Protein AF-A0A6V7IJX0-F1 (afdb_monomer_lite)

pLDDT: mean 91.83, std 6.11, range [56.75, 97.81]

InterPro domains:
  IPR001128 Cytochrome P450 [PF00067] (10-92)
  IPR036396 Cytochrome P450 superfamily [G3DSA:1.10.630.10] (1-92)
  IPR036396 Cytochrome P450 superfamily [SSF48264] (2-92)
  IPR050196 Cytochrome P450 Monooxygenases [PTHR24291] (2-92)

Foldseek 3Di:
DQVPDLQNPADPPVCVVVCVPQNCACNHPHDPRNVVRCVVCVVCVPPVNVVVLVVQLVVLVVVLVVVQVVVDDDDDDDVPVSVVVSVVSSVD

Secondary structure (DSSP, 8-state):
--TT-SS--PPPGGGGGGHHHHTTSTTT--HHHHHHHHHHHGGGGSHHHHHHHHHHHHHHHHHHHHHHHHT-SS----HHHHHHHHHHHHH-

Radius of gyration: 19.06 Å; chains: 1; bounding box: 40×28×47 Å

Structure (mmCIF, N/CA/C/O backbone):
data_AF-A0A6V7IJX0-F1
#
_entry.id   AF-A0A6V7IJX0-F1
#
loop_
_atom_site.group_PDB
_atom_site.id
_atom_site.type_symbol
_atom_site.label_atom_id
_atom_site.label_alt_id
_atom_site.label_comp_id
_atom_site.label_asym_id
_atom_site.label_entity_id
_atom_site.label_seq_id
_atom_site.pdbx_PDB_ins_code
_atom_site.Cartn_x
_atom_site.Cartn_y
_atom_site.Cartn_z
_atom_site.occupancy
_atom_site.B_iso_or_equiv
_atom_site.auth_seq_id
_atom_site.auth_comp_id
_atom_site.auth_asym_id
_atom_site.auth_atom_id
_atom_site.pdbx_PDB_model_num
ATOM 1 N N . ILE A 1 1 ? -24.992 -14.454 7.508 1.00 56.75 1 ILE A N 1
ATOM 2 C CA . ILE A 1 1 ? -23.780 -14.162 6.704 1.00 56.75 1 ILE A CA 1
ATOM 3 C C . ILE A 1 1 ? -22.700 -13.654 7.657 1.00 56.75 1 ILE A C 1
ATOM 5 O O . ILE A 1 1 ? -22.908 -12.619 8.276 1.00 56.75 1 ILE A O 1
ATOM 9 N N . ILE A 1 2 ? -21.618 -14.413 7.863 1.00 72.75 2 ILE A N 1
ATOM 10 C CA . ILE A 1 2 ? -20.564 -14.073 8.844 1.00 72.75 2 ILE A CA 1
ATOM 11 C C . ILE A 1 2 ? -19.495 -13.170 8.210 1.00 72.75 2 ILE A C 1
ATOM 13 O O . ILE A 1 2 ? -19.110 -12.173 8.807 1.00 72.75 2 ILE A O 1
ATOM 17 N N . LEU A 1 3 ? -19.092 -13.456 6.968 1.00 74.31 3 LEU A N 1
ATOM 18 C CA . LEU A 1 3 ? -17.991 -12.765 6.280 1.00 74.31 3 LEU A CA 1
ATOM 19 C C . LEU A 1 3 ? -18.260 -11.284 5.958 1.00 74.31 3 LEU A C 1
ATOM 21 O O . LEU A 1 3 ? -17.320 -10.508 5.841 1.00 74.31 3 LEU A O 1
ATOM 25 N N . SER A 1 4 ? -19.525 -10.872 5.845 1.00 77.19 4 SER A N 1
ATOM 26 C CA . SER A 1 4 ? -19.912 -9.466 5.639 1.00 77.19 4 SER A CA 1
ATOM 27 C C . SER A 1 4 ? -20.302 -8.743 6.936 1.00 77.19 4 SER A C 1
ATOM 29 O O . SER A 1 4 ? -20.726 -7.587 6.902 1.00 77.19 4 SER A O 1
ATOM 31 N N . SER A 1 5 ? -20.192 -9.410 8.090 1.00 81.75 5 SER A N 1
ATOM 32 C CA . SER A 1 5 ? -20.598 -8.843 9.374 1.00 81.75 5 SER A CA 1
ATOM 33 C C . SER A 1 5 ? -19.589 -7.816 9.875 1.00 81.75 5 SER A C 1
ATOM 35 O O . SER A 1 5 ? -18.413 -8.111 10.059 1.00 81.75 5 SER A O 1
ATOM 37 N N . GLN A 1 6 ? -20.075 -6.623 10.214 1.00 81.25 6 GLN A N 1
ATOM 38 C CA . GLN A 1 6 ? -19.280 -5.603 10.909 1.00 81.25 6 GLN A CA 1
ATOM 39 C C . GLN A 1 6 ? -19.217 -5.831 12.432 1.00 81.25 6 GLN A C 1
ATOM 41 O O . GLN A 1 6 ? -18.558 -5.077 13.147 1.00 81.25 6 GLN A O 1
ATOM 46 N N . LYS A 1 7 ? -19.913 -6.860 12.942 1.00 82.94 7 LYS A N 1
ATOM 47 C CA . LYS A 1 7 ? -19.931 -7.227 14.368 1.00 82.94 7 LYS A CA 1
ATOM 48 C C . LYS A 1 7 ? -18.901 -8.312 14.705 1.00 82.94 7 LYS A C 1
ATOM 50 O O . LYS A 1 7 ? -18.285 -8.244 15.762 1.00 82.94 7 LYS A O 1
ATOM 55 N N . HIS A 1 8 ? -18.676 -9.274 13.807 1.00 86.50 8 HIS A N 1
ATOM 56 C CA . HIS A 1 8 ? -17.741 -10.390 14.011 1.00 86.50 8 HIS A CA 1
ATOM 57 C C . HIS A 1 8 ? -16.460 -10.190 13.196 1.00 86.50 8 HIS A C 1
ATOM 59 O O . HIS A 1 8 ? -16.256 -10.824 12.167 1.00 86.50 8 HIS A O 1
ATOM 65 N N . ILE A 1 9 ? -15.610 -9.272 13.660 1.00 88.50 9 ILE A N 1
ATOM 66 C CA . ILE A 1 9 ? -14.381 -8.852 12.962 1.00 88.50 9 ILE A CA 1
ATOM 67 C C . ILE A 1 9 ? -13.093 -9.252 13.695 1.00 88.50 9 ILE A C 1
ATOM 69 O O . ILE A 1 9 ? -12.017 -8.750 13.365 1.00 88.50 9 ILE A O 1
ATOM 73 N N . SER A 1 10 ? -13.198 -10.111 14.712 1.00 87.75 10 SER A N 1
ATOM 74 C CA . SER A 1 10 ? -12.044 -10.633 15.443 1.00 87.75 10 SER A CA 1
ATOM 75 C C . SER A 1 10 ? -11.066 -11.300 14.482 1.00 87.75 10 SER A C 1
ATOM 77 O O . SER A 1 10 ? -11.448 -12.170 13.699 1.00 87.75 10 SER A O 1
ATOM 79 N N . LYS A 1 11 ? -9.811 -10.858 14.526 1.00 88.62 11 LYS A N 1
ATOM 80 C CA . LYS A 1 11 ? -8.732 -11.422 13.720 1.00 88.62 11 LYS A CA 1
ATOM 81 C C . LYS A 1 11 ? -8.196 -12.684 14.389 1.00 88.62 11 LYS A C 1
ATOM 83 O O . LYS A 1 11 ? -8.275 -12.806 15.606 1.00 88.62 11 LYS A O 1
ATOM 88 N N . GLY A 1 12 ? -7.677 -13.615 13.591 1.00 89.75 12 GLY A N 1
ATOM 89 C CA . GLY A 1 12 ? -7.006 -14.797 14.131 1.00 89.75 12 GLY A CA 1
ATOM 90 C C . GLY A 1 12 ? -5.715 -14.426 14.862 1.00 89.75 12 GLY A C 1
ATOM 91 O O . GLY A 1 12 ? -5.135 -13.373 14.592 1.00 89.75 12 GLY A O 1
ATOM 92 N N . GLU A 1 13 ? -5.236 -15.323 15.724 1.00 90.19 13 GLU A N 1
ATOM 93 C CA . GLU A 1 13 ? -4.047 -15.129 16.576 1.00 90.19 13 GLU A CA 1
ATOM 94 C C . GLU A 1 13 ? -2.787 -14.709 15.808 1.00 90.19 13 GLU A C 1
ATOM 96 O O . GLU A 1 13 ? -1.933 -14.003 16.336 1.00 90.19 13 GLU A O 1
ATOM 101 N N . ILE A 1 14 ? -2.687 -15.062 14.523 1.00 93.81 14 ILE A N 1
ATOM 102 C CA . ILE A 1 14 ? -1.567 -14.651 13.669 1.00 93.81 14 ILE A CA 1
ATOM 103 C C . ILE A 1 14 ? -1.424 -13.120 13.554 1.00 93.81 14 ILE A C 1
ATOM 105 O O . ILE A 1 14 ? -0.326 -12.612 13.343 1.00 93.81 14 ILE A O 1
ATOM 109 N N . TYR A 1 15 ? -2.504 -12.356 13.745 1.00 92.31 15 TYR A N 1
ATOM 110 C CA . TYR A 1 15 ? -2.453 -10.891 13.733 1.00 92.31 15 TYR A CA 1
ATOM 111 C C . TYR A 1 15 ? -1.778 -10.301 14.980 1.00 92.31 15 TYR A C 1
ATOM 113 O O . TYR A 1 15 ? -1.371 -9.138 14.944 1.00 92.31 15 TYR A O 1
ATOM 121 N N . SER A 1 16 ? -1.599 -11.081 16.050 1.00 91.56 16 SER A N 1
ATOM 122 C CA . SER A 1 16 ? -0.863 -10.658 17.246 1.00 91.56 16 SER A CA 1
ATOM 123 C C . SER A 1 16 ? 0.616 -10.403 16.936 1.00 91.56 16 SER A C 1
ATOM 125 O O . SER A 1 16 ? 1.206 -9.480 17.494 1.00 91.56 16 SER A O 1
ATOM 127 N N . PHE A 1 17 ? 1.195 -11.113 15.957 1.00 95.00 17 PHE A N 1
ATOM 128 C CA . PHE A 1 17 ? 2.559 -10.852 15.471 1.00 95.00 17 PHE A CA 1
ATOM 129 C C . PHE A 1 17 ? 2.715 -9.477 14.803 1.00 95.00 17 PHE A C 1
ATOM 131 O O . PHE A 1 17 ? 3.824 -8.962 14.713 1.00 95.00 17 PHE A O 1
ATOM 138 N N . LEU A 1 18 ? 1.615 -8.854 14.369 1.00 94.00 18 LEU A N 1
ATOM 139 C CA . LEU A 1 18 ? 1.618 -7.520 13.765 1.00 94.00 18 LEU A CA 1
ATOM 140 C C . LEU A 1 18 ? 1.506 -6.395 14.804 1.00 94.00 18 LEU A C 1
ATOM 142 O O . LEU A 1 18 ? 1.712 -5.232 14.459 1.00 94.00 18 LEU A O 1
ATOM 146 N N . HIS A 1 19 ? 1.180 -6.695 16.066 1.00 94.19 19 HIS A N 1
ATOM 147 C CA . HIS A 1 19 ? 1.010 -5.676 17.109 1.00 94.19 19 HIS A CA 1
ATOM 148 C C . HIS A 1 19 ? 2.271 -4.856 17.421 1.00 9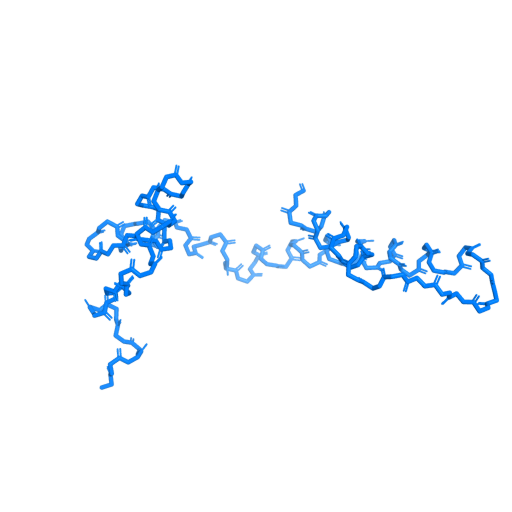4.19 19 HIS A C 1
ATOM 150 O O . HIS A 1 19 ? 2.115 -3.649 17.604 1.00 94.19 19 HIS A O 1
ATOM 156 N N . PRO A 1 20 ? 3.498 -5.412 17.444 1.00 95.62 20 PRO A N 1
ATOM 157 C CA . PRO A 1 20 ? 4.696 -4.606 17.679 1.00 95.62 20 PRO A CA 1
ATOM 158 C C . PRO A 1 20 ? 4.904 -3.493 16.641 1.00 95.62 20 PRO A C 1
ATOM 160 O O . PRO A 1 20 ? 5.454 -2.450 16.974 1.00 95.62 20 PRO A O 1
ATOM 163 N N . TRP A 1 21 ? 4.451 -3.695 15.398 1.00 91.50 21 TRP A N 1
ATOM 164 C CA . TRP A 1 21 ? 4.605 -2.720 14.310 1.00 91.50 21 TRP A CA 1
ATOM 165 C C . TRP A 1 21 ? 3.368 -1.842 14.121 1.00 91.50 21 TRP A C 1
ATOM 167 O O . TRP A 1 21 ? 3.464 -0.622 14.048 1.00 91.50 21 TRP A O 1
ATOM 177 N N . PHE A 1 22 ? 2.186 -2.455 14.051 1.00 91.31 22 PHE A N 1
ATOM 178 C CA . PHE A 1 22 ? 0.938 -1.774 13.694 1.00 91.31 22 PHE A CA 1
ATOM 179 C C . PHE A 1 22 ? 0.049 -1.453 14.902 1.00 91.31 22 PHE A C 1
ATOM 181 O O . PHE A 1 22 ? -1.025 -0.855 14.754 1.00 91.31 22 PHE A O 1
ATOM 188 N N . GLY A 1 23 ? 0.459 -1.870 16.103 1.00 93.50 23 GLY A N 1
ATOM 189 C CA . GLY A 1 23 ? -0.325 -1.743 17.324 1.00 93.50 23 GLY A CA 1
ATOM 190 C C . GLY A 1 23 ? -1.728 -2.319 17.156 1.00 93.50 23 GLY A C 1
ATOM 191 O O . GLY A 1 23 ? -1.949 -3.337 16.498 1.00 93.50 23 GLY A O 1
ATOM 192 N N . THR A 1 24 ? -2.703 -1.605 17.713 1.00 93.56 24 THR A N 1
ATOM 193 C CA . THR A 1 24 ? -4.142 -1.863 17.542 1.00 93.56 24 THR A CA 1
ATOM 194 C C . THR A 1 24 ? -4.769 -0.815 16.612 1.00 93.56 24 THR A C 1
ATOM 196 O O . THR A 1 24 ? -5.693 -0.084 16.987 1.00 93.56 24 THR A O 1
ATOM 199 N N . GLY A 1 25 ? -4.199 -0.696 15.406 1.00 91.69 25 GLY A N 1
ATOM 200 C CA . GLY A 1 25 ? -4.673 0.142 14.301 1.00 91.69 25 GLY A CA 1
ATOM 201 C C . GLY A 1 25 ? -5.877 -0.449 13.553 1.00 91.69 25 GLY A C 1
ATOM 202 O O . GLY A 1 25 ? -6.525 -1.379 14.028 1.00 91.69 25 GLY A O 1
ATOM 203 N N . LEU A 1 26 ? -6.211 0.086 12.371 1.00 93.19 26 LEU A N 1
ATOM 204 C CA . LEU A 1 26 ? -7.399 -0.348 11.612 1.00 93.19 26 LEU A CA 1
ATOM 205 C C . LEU A 1 26 ? -7.364 -1.845 11.245 1.00 93.19 26 LEU A C 1
ATOM 207 O O . LEU A 1 26 ? -8.404 -2.495 11.240 1.00 93.19 26 LEU A O 1
ATOM 211 N N . LEU A 1 27 ? -6.180 -2.388 10.956 1.00 92.31 27 LEU A N 1
ATOM 212 C CA . LEU A 1 27 ? -6.000 -3.785 10.550 1.00 92.31 27 LEU A CA 1
ATOM 213 C C . LEU A 1 27 ? -6.208 -4.780 11.704 1.00 92.31 27 LEU A C 1
ATOM 215 O O . LEU A 1 27 ? -6.733 -5.871 11.494 1.00 92.31 27 LEU A O 1
ATOM 219 N N . THR A 1 28 ? -5.776 -4.399 12.904 1.00 94.12 28 THR A N 1
ATOM 220 C CA . THR A 1 28 ? -5.591 -5.293 14.056 1.00 94.12 28 THR A CA 1
ATOM 221 C C . THR A 1 28 ? -6.587 -5.044 15.188 1.00 94.12 28 THR A C 1
ATOM 223 O O . THR A 1 28 ? -6.751 -5.895 16.056 1.00 94.12 28 THR A O 1
ATOM 226 N N . SER A 1 29 ? -7.261 -3.891 15.209 1.00 93.69 29 SER A N 1
ATOM 227 C CA . SER A 1 29 ? -8.303 -3.592 16.198 1.00 93.69 29 SER A CA 1
ATOM 228 C C . SER A 1 29 ? -9.637 -4.262 15.875 1.00 93.69 29 SER A C 1
ATOM 230 O O . SER A 1 29 ? -9.929 -4.618 14.734 1.00 93.69 29 SER A O 1
ATOM 232 N N . THR A 1 30 ? -10.476 -4.391 16.902 1.00 93.12 30 THR A N 1
ATOM 233 C CA . THR A 1 30 ? -11.825 -4.962 16.827 1.00 93.12 30 THR A CA 1
ATOM 234 C C . THR A 1 30 ? -12.827 -4.065 17.565 1.00 93.12 30 THR A C 1
ATOM 236 O O . THR A 1 30 ? -12.458 -3.040 18.154 1.00 93.12 30 THR A O 1
ATOM 239 N N . GLY A 1 31 ? -14.114 -4.423 17.510 1.00 92.06 31 GLY A N 1
ATOM 240 C CA . GLY A 1 31 ? -15.181 -3.757 18.261 1.00 92.06 31 GLY A CA 1
ATOM 241 C C . GLY A 1 31 ? -15.268 -2.248 18.009 1.00 92.06 31 GLY A C 1
ATOM 242 O O . GLY A 1 31 ? -15.040 -1.769 16.896 1.00 92.06 31 GLY A O 1
ATOM 243 N N . GLN A 1 32 ? -15.575 -1.487 19.063 1.00 93.75 32 GLN A N 1
ATOM 244 C CA . GLN A 1 32 ? -15.778 -0.037 18.982 1.00 93.75 32 GLN A CA 1
ATOM 245 C C . GLN A 1 32 ? -14.544 0.709 18.454 1.00 93.75 32 GLN A C 1
ATOM 247 O O . GLN A 1 32 ? -14.670 1.667 17.691 1.00 93.75 32 GLN A O 1
ATOM 252 N N . LYS A 1 33 ? -13.337 0.257 18.820 1.00 94.06 33 LYS A N 1
ATOM 253 C CA . LYS A 1 33 ? -12.084 0.889 18.389 1.00 94.06 33 LYS A CA 1
ATOM 254 C C . LYS A 1 33 ? -11.918 0.824 16.873 1.00 94.06 33 LYS A C 1
ATOM 256 O O . LYS A 1 33 ? -11.570 1.832 16.253 1.00 94.06 33 LYS A O 1
ATOM 261 N N . TRP A 1 34 ? -12.201 -0.338 16.286 1.00 94.94 34 TRP A N 1
ATOM 262 C CA . TRP A 1 34 ? -12.199 -0.509 14.837 1.00 94.94 34 TRP A CA 1
ATOM 263 C C . TRP A 1 34 ? -13.276 0.349 14.173 1.00 94.94 34 TRP A C 1
ATOM 265 O O . TRP A 1 34 ? -12.978 1.058 13.215 1.00 94.94 34 TRP A O 1
ATOM 275 N N . GLN A 1 35 ? -14.500 0.346 14.713 1.00 93.69 35 GLN A N 1
ATOM 276 C CA . GLN A 1 35 ? -15.626 1.095 14.143 1.00 93.69 35 GLN A CA 1
ATOM 277 C C . GLN A 1 35 ? -15.338 2.597 14.073 1.00 93.69 35 GLN A C 1
ATOM 279 O O . GLN A 1 35 ? -15.496 3.202 13.013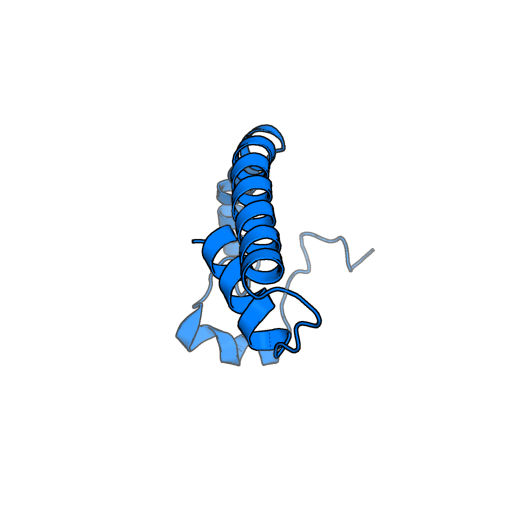 1.00 93.69 35 GLN A O 1
ATOM 284 N N . THR A 1 36 ? -14.846 3.193 15.163 1.00 95.12 36 THR A N 1
ATOM 285 C CA . THR A 1 36 ? -14.490 4.618 15.198 1.00 95.12 36 THR A CA 1
ATOM 286 C C . THR A 1 36 ? -13.406 4.948 14.169 1.00 95.12 36 THR A C 1
ATOM 288 O O . THR A 1 36 ? -13.550 5.899 13.405 1.00 95.12 36 THR A O 1
ATOM 291 N N . ARG A 1 37 ? -12.344 4.136 14.079 1.00 94.88 37 ARG A N 1
ATOM 292 C CA . ARG A 1 37 ? -11.250 4.357 13.116 1.00 94.88 37 ARG A CA 1
ATOM 293 C C . ARG A 1 37 ? -11.704 4.175 11.671 1.00 94.88 37 ARG A C 1
ATOM 295 O O . ARG A 1 37 ? -11.356 4.986 10.818 1.00 94.88 37 ARG A O 1
ATOM 302 N N . ARG A 1 38 ? -12.511 3.147 11.393 1.00 94.19 38 ARG A N 1
ATOM 303 C CA . ARG A 1 38 ? -13.077 2.902 10.062 1.00 94.19 38 ARG A CA 1
ATOM 304 C C . ARG A 1 38 ? -13.977 4.060 9.641 1.00 94.19 38 ARG A C 1
ATOM 306 O O . ARG A 1 38 ? -13.868 4.502 8.502 1.00 94.19 38 ARG A O 1
ATOM 313 N N . LYS A 1 39 ? -14.801 4.588 10.553 1.00 95.19 39 LYS A N 1
ATOM 314 C CA . LYS A 1 39 ? -15.661 5.753 10.297 1.00 95.19 39 LYS A CA 1
ATOM 315 C C . LYS A 1 39 ? -14.850 6.993 9.915 1.00 95.19 39 LYS A C 1
ATOM 317 O O . LYS A 1 39 ? -15.233 7.683 8.982 1.00 95.19 39 LYS A O 1
ATOM 322 N N . ILE A 1 40 ? -13.731 7.242 10.597 1.00 95.50 40 ILE A N 1
ATOM 323 C CA . ILE A 1 40 ? -12.853 8.389 10.313 1.00 95.50 40 ILE A CA 1
ATOM 324 C C . ILE A 1 40 ? -12.114 8.222 8.976 1.00 95.50 40 ILE A C 1
ATOM 326 O O . ILE A 1 40 ? -11.972 9.191 8.242 1.00 95.50 40 ILE A O 1
ATOM 330 N N . LEU A 1 41 ? -11.656 7.009 8.645 1.00 94.88 41 LEU A N 1
ATOM 331 C CA . LEU A 1 41 ? -10.816 6.765 7.463 1.00 94.88 41 LEU A CA 1
ATOM 332 C C . LEU A 1 41 ? -11.597 6.546 6.163 1.00 94.88 41 LEU A C 1
ATOM 334 O O . LEU A 1 41 ? -11.085 6.853 5.095 1.00 94.88 41 LEU A O 1
ATOM 338 N N . THR A 1 42 ? -12.818 6.010 6.221 1.00 94.44 42 THR A N 1
ATOM 339 C CA . THR A 1 42 ? -13.595 5.675 5.008 1.00 94.44 42 THR A CA 1
ATOM 340 C C . THR A 1 42 ? -13.789 6.860 4.043 1.00 94.44 42 THR A C 1
ATOM 342 O O . THR A 1 42 ? -13.657 6.635 2.841 1.00 94.44 42 THR A O 1
ATOM 345 N N . PRO A 1 43 ? -14.028 8.109 4.499 1.00 94.69 43 PRO A N 1
ATOM 346 C CA . PRO A 1 43 ? -14.148 9.263 3.603 1.00 94.69 43 PRO A CA 1
ATOM 347 C C . PRO A 1 43 ? -12.908 9.534 2.740 1.00 94.69 43 PRO A C 1
ATOM 349 O O . PRO A 1 43 ? -13.058 9.999 1.614 1.00 94.69 43 PRO A O 1
ATOM 352 N N . ALA A 1 44 ? -11.703 9.190 3.213 1.00 92.88 44 ALA A N 1
ATOM 353 C CA . ALA A 1 44 ? -10.463 9.356 2.446 1.00 92.88 44 ALA A CA 1
ATOM 354 C C . ALA A 1 44 ? -10.362 8.403 1.237 1.00 92.88 44 ALA A C 1
ATOM 356 O O . ALA A 1 44 ? -9.511 8.581 0.377 1.00 92.88 44 ALA A O 1
ATOM 357 N N . PHE A 1 45 ? -11.245 7.405 1.154 1.00 92.38 45 PHE A N 1
ATOM 358 C CA . PHE A 1 45 ? -11.352 6.477 0.026 1.00 92.38 45 PHE A CA 1
ATOM 359 C C . PHE A 1 45 ? -12.668 6.665 -0.742 1.00 92.38 45 PHE A C 1
ATOM 361 O O . PHE A 1 45 ? -13.138 5.754 -1.422 1.00 92.38 45 PHE A O 1
ATOM 368 N N . HIS A 1 46 ? -13.300 7.835 -0.611 1.00 93.69 46 HIS A N 1
ATOM 369 C CA . HIS A 1 46 ? -14.452 8.200 -1.426 1.00 93.69 46 HIS A CA 1
ATOM 370 C C . HIS A 1 46 ? -14.018 8.487 -2.872 1.00 93.69 46 HIS A C 1
ATOM 372 O O . HIS A 1 46 ? -12.921 8.988 -3.103 1.00 93.69 46 HIS A O 1
ATOM 378 N N . PHE A 1 47 ? -14.889 8.228 -3.854 1.00 93.31 47 PHE A N 1
ATOM 379 C CA . PHE A 1 47 ? -14.555 8.316 -5.284 1.00 93.31 47 PHE A CA 1
ATOM 380 C C . PHE A 1 47 ? -13.944 9.650 -5.728 1.00 93.31 47 PHE A C 1
ATOM 382 O O . PHE A 1 47 ? -13.107 9.658 -6.624 1.00 93.31 47 PHE A O 1
ATOM 389 N N . ASN A 1 48 ? -14.334 10.762 -5.103 1.00 93.19 48 ASN A N 1
ATOM 390 C CA . ASN A 1 48 ? -13.754 12.073 -5.406 1.00 93.19 48 ASN A CA 1
ATOM 391 C C . ASN A 1 48 ? -12.258 12.122 -5.060 1.00 93.19 48 ASN A C 1
ATOM 393 O O . ASN A 1 48 ? -11.472 12.551 -5.891 1.00 93.19 48 ASN A O 1
ATOM 397 N N . VAL A 1 49 ? -11.870 11.591 -3.895 1.00 92.50 49 VAL A N 1
ATOM 398 C CA . VAL A 1 49 ? -10.461 11.499 -3.476 1.00 92.50 49 VAL A CA 1
ATOM 399 C C . VAL A 1 49 ? -9.710 10.481 -4.337 1.00 92.50 49 VAL A C 1
ATOM 401 O O . VAL A 1 49 ? -8.599 10.730 -4.785 1.00 92.50 49 VAL A O 1
ATOM 404 N N . LEU A 1 50 ? -10.338 9.340 -4.645 1.00 92.81 50 LEU A N 1
ATOM 405 C CA . LEU A 1 50 ? -9.722 8.328 -5.512 1.00 92.81 50 LEU A CA 1
ATOM 406 C C . LEU A 1 50 ? -9.436 8.853 -6.926 1.00 92.81 50 LEU A C 1
ATOM 408 O O . LEU A 1 50 ? -8.488 8.400 -7.559 1.00 92.81 50 LEU A O 1
ATOM 412 N N . ARG A 1 51 ? -10.242 9.797 -7.427 1.00 93.00 51 ARG A N 1
ATOM 413 C CA . ARG A 1 51 ? -10.002 10.434 -8.726 1.00 93.00 51 ARG A CA 1
ATOM 414 C C . ARG A 1 51 ? -8.720 11.263 -8.718 1.00 93.00 51 ARG A C 1
ATOM 416 O O . ARG A 1 51 ? -7.994 11.215 -9.700 1.00 93.00 51 ARG A O 1
ATOM 423 N N . GLU A 1 52 ? -8.426 11.950 -7.620 1.00 90.56 52 GLU A N 1
ATOM 424 C CA . GLU A 1 52 ? -7.168 12.688 -7.451 1.00 90.56 52 GLU A CA 1
ATOM 425 C C . GLU A 1 52 ? -5.970 11.722 -7.438 1.00 90.56 52 GLU A C 1
ATOM 427 O O . GLU A 1 52 ? -4.959 11.969 -8.089 1.00 90.56 52 GLU A O 1
ATOM 432 N N . PHE A 1 53 ? -6.100 10.553 -6.798 1.00 92.81 53 PHE A N 1
ATOM 433 C CA . PHE A 1 53 ? -5.054 9.522 -6.848 1.00 92.81 53 PHE A CA 1
ATOM 434 C C . PHE A 1 53 ? -4.872 8.902 -8.237 1.00 92.81 53 PHE A C 1
ATOM 436 O O . PHE A 1 53 ? -3.758 8.518 -8.584 1.00 92.81 53 PHE A O 1
ATOM 443 N N . ALA A 1 54 ? -5.922 8.833 -9.058 1.00 93.75 54 ALA A N 1
ATOM 444 C CA . ALA A 1 54 ? -5.811 8.304 -10.417 1.00 93.75 54 ALA A CA 1
ATOM 445 C C . ALA A 1 54 ? -4.828 9.114 -11.281 1.00 93.75 54 ALA A C 1
ATOM 447 O O . ALA A 1 54 ? -4.153 8.537 -12.131 1.00 93.75 54 ALA A O 1
ATOM 448 N N . GLU A 1 55 ? -4.696 10.421 -11.036 1.00 93.38 55 GLU A N 1
ATOM 449 C CA . GLU A 1 55 ? -3.704 11.259 -11.718 1.00 93.38 55 GLU A CA 1
ATOM 450 C C . GLU A 1 55 ? -2.272 10.865 -11.335 1.00 93.38 55 GLU A C 1
ATOM 452 O O . GLU A 1 55 ? -1.409 10.762 -12.204 1.00 93.38 55 GLU A O 1
ATOM 457 N N . ILE A 1 56 ? -2.026 10.570 -10.054 1.00 94.62 56 ILE A N 1
ATOM 458 C CA . ILE A 1 56 ? -0.729 10.069 -9.571 1.00 94.62 56 ILE A CA 1
ATOM 459 C C . ILE A 1 56 ? -0.425 8.705 -10.203 1.00 94.62 56 ILE A C 1
ATOM 461 O O . ILE A 1 56 ? 0.697 8.453 -10.640 1.00 94.62 56 ILE A O 1
ATOM 465 N N . PHE A 1 57 ? -1.437 7.840 -10.305 1.00 95.69 57 PHE A N 1
ATOM 466 C CA . PHE A 1 57 ? -1.287 6.498 -10.869 1.00 95.69 57 PHE A CA 1
ATOM 467 C C . PHE A 1 57 ? -0.931 6.566 -12.359 1.00 95.69 57 PHE A C 1
ATOM 469 O O . PHE A 1 57 ? -0.064 5.823 -12.815 1.00 95.69 57 PHE A O 1
ATOM 476 N N . ASP A 1 58 ? -1.561 7.477 -13.111 1.00 96.75 58 ASP A N 1
ATOM 477 C CA . ASP A 1 58 ? -1.227 7.724 -14.518 1.00 96.75 58 ASP A CA 1
ATOM 478 C C . ASP A 1 58 ? 0.200 8.269 -14.666 1.00 96.75 58 ASP A C 1
ATOM 480 O O . ASP A 1 58 ? 0.958 7.796 -15.511 1.00 96.75 58 ASP A O 1
ATOM 484 N N . GLN A 1 59 ? 0.606 9.214 -13.813 1.00 96.50 59 GLN A N 1
ATOM 485 C CA . GLN A 1 59 ? 1.955 9.785 -13.844 1.00 96.50 59 GLN A CA 1
ATOM 486 C C . GLN A 1 59 ? 3.042 8.738 -13.569 1.00 96.50 59 GLN A C 1
ATOM 488 O O . GLN A 1 59 ? 3.992 8.624 -14.347 1.00 96.50 59 GLN A O 1
ATOM 493 N N . GLU A 1 60 ? 2.911 7.948 -12.500 1.00 97.31 60 GLU A N 1
ATOM 494 C CA . GLU A 1 60 ? 3.872 6.881 -12.195 1.00 97.31 60 GLU A CA 1
ATOM 495 C C . GLU A 1 60 ? 3.818 5.749 -13.227 1.00 97.31 60 GLU A C 1
ATOM 497 O O . GLU A 1 60 ? 4.860 5.202 -13.590 1.00 97.31 60 GLU A O 1
ATOM 502 N N . GLY A 1 61 ? 2.636 5.449 -13.775 1.00 97.19 61 GLY A N 1
ATOM 503 C CA . GLY A 1 61 ? 2.470 4.507 -14.881 1.00 97.19 61 GLY A CA 1
ATOM 504 C C . GLY A 1 61 ? 3.221 4.941 -16.141 1.00 97.19 61 GLY A C 1
ATOM 505 O O . GLY A 1 61 ? 3.934 4.136 -16.740 1.00 97.19 61 GLY A O 1
ATOM 506 N N . ARG A 1 62 ? 3.145 6.226 -16.511 1.00 97.81 62 ARG A N 1
ATOM 507 C CA . ARG A 1 62 ? 3.933 6.789 -17.621 1.00 97.81 62 ARG A CA 1
ATOM 508 C C . ARG A 1 62 ? 5.426 6.711 -17.344 1.00 97.81 62 ARG A C 1
ATOM 510 O O . ARG A 1 62 ? 6.151 6.197 -18.182 1.00 97.81 62 ARG A O 1
ATOM 517 N N . ARG A 1 63 ? 5.880 7.093 -16.144 1.00 96.88 63 ARG A N 1
ATOM 518 C CA . ARG A 1 63 ? 7.299 6.969 -15.748 1.00 96.88 63 ARG A CA 1
ATOM 519 C C . ARG A 1 63 ? 7.800 5.527 -15.801 1.00 96.88 63 ARG A C 1
ATOM 521 O O . ARG A 1 63 ? 8.967 5.291 -16.112 1.00 96.88 63 ARG A O 1
ATOM 528 N N . MET A 1 64 ? 6.943 4.564 -15.470 1.00 95.94 64 MET A N 1
ATOM 529 C CA . MET A 1 64 ? 7.250 3.141 -15.583 1.00 95.94 64 MET A CA 1
ATOM 530 C C . MET A 1 64 ? 7.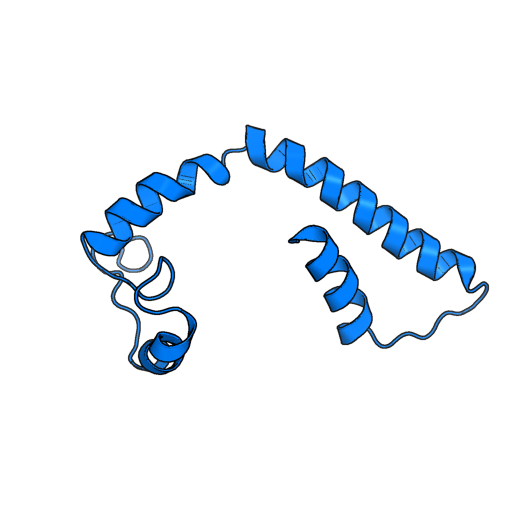446 2.734 -17.048 1.00 95.94 64 MET A C 1
ATOM 532 O O . MET A 1 64 ? 8.419 2.051 -17.362 1.00 95.94 64 MET A O 1
ATOM 536 N N . VAL A 1 65 ? 6.559 3.178 -17.942 1.00 94.88 65 VAL A N 1
ATOM 537 C CA . VAL A 1 65 ? 6.645 2.922 -19.389 1.00 94.88 65 VAL A CA 1
ATOM 538 C C . VAL A 1 65 ? 7.859 3.616 -20.011 1.00 94.88 65 VAL A C 1
ATOM 540 O O . VAL A 1 65 ? 8.616 2.974 -20.737 1.00 94.88 65 VAL A O 1
ATOM 543 N N . ASP A 1 66 ? 8.094 4.885 -19.688 1.00 95.19 66 ASP A N 1
ATOM 544 C CA . ASP A 1 66 ? 9.217 5.671 -20.204 1.00 95.19 66 ASP A CA 1
ATOM 545 C C . ASP A 1 66 ? 10.556 5.035 -19.815 1.00 95.19 66 ASP A C 1
ATOM 547 O O . ASP A 1 66 ? 11.412 4.837 -20.673 1.00 95.19 66 ASP A O 1
ATOM 551 N N . HIS A 1 67 ? 10.701 4.581 -18.565 1.00 93.75 67 HIS A N 1
ATOM 552 C CA . HIS A 1 67 ? 11.900 3.869 -18.113 1.00 93.75 67 HIS A CA 1
ATOM 553 C C . HIS A 1 67 ? 12.176 2.586 -18.911 1.00 93.75 67 HIS A C 1
ATOM 555 O O . HIS A 1 67 ? 13.332 2.215 -19.122 1.00 93.75 67 HIS A O 1
ATOM 561 N N . LEU A 1 68 ? 11.129 1.866 -19.323 1.00 93.81 68 LEU A N 1
ATOM 562 C CA . LEU A 1 68 ? 11.284 0.677 -20.160 1.00 93.81 68 LEU A CA 1
ATOM 563 C C . LEU A 1 68 ? 11.661 1.066 -21.594 1.00 93.81 68 LEU A C 1
ATOM 565 O O . LEU A 1 68 ? 12.542 0.441 -22.176 1.00 93.81 68 LEU A O 1
ATOM 569 N N . ASN A 1 69 ? 11.058 2.124 -22.137 1.00 92.19 69 ASN A N 1
ATOM 570 C CA . ASN A 1 69 ? 11.337 2.599 -23.492 1.00 92.19 69 ASN A CA 1
ATOM 571 C C . ASN A 1 69 ? 12.751 3.188 -23.643 1.00 92.19 69 ASN A C 1
ATOM 573 O O . ASN A 1 69 ? 13.394 2.966 -24.668 1.00 92.19 69 ASN A O 1
ATOM 577 N N . GLU A 1 70 ? 13.261 3.892 -22.628 1.00 91.19 70 GLU A N 1
ATOM 578 C CA . GLU A 1 70 ? 14.598 4.510 -22.625 1.00 91.19 70 GLU A CA 1
ATOM 579 C C . GLU A 1 70 ? 15.735 3.500 -22.800 1.00 91.19 70 GLU A C 1
ATOM 581 O O . GLU A 1 70 ? 16.785 3.837 -23.347 1.00 91.19 70 GLU A O 1
ATOM 586 N N . LYS A 1 71 ? 15.545 2.255 -22.351 1.00 84.38 71 LYS A N 1
ATOM 587 C CA . LYS A 1 71 ? 16.588 1.227 -22.435 1.00 84.38 71 LYS A CA 1
ATOM 588 C C . LYS A 1 71 ? 16.855 0.759 -23.866 1.00 84.38 71 LYS A C 1
ATOM 590 O O . LYS A 1 71 ? 17.972 0.324 -24.132 1.00 84.38 71 LYS A O 1
ATOM 595 N N . GLY A 1 72 ? 15.879 0.908 -24.768 1.00 80.94 72 GLY A N 1
ATOM 596 C CA . GLY A 1 72 ? 15.972 0.527 -26.177 1.00 80.94 72 GLY A CA 1
ATOM 597 C C . GLY A 1 72 ? 16.089 -0.988 -26.406 1.00 80.94 72 GLY A C 1
ATOM 598 O O . GLY A 1 72 ? 16.807 -1.696 -25.709 1.00 80.94 72 GLY A O 1
ATOM 599 N N . GLY A 1 73 ? 15.401 -1.502 -27.428 1.00 84.56 73 GLY A N 1
ATOM 600 C CA . GLY A 1 73 ? 15.454 -2.929 -27.767 1.00 84.56 73 GLY A CA 1
ATOM 601 C C . GLY A 1 73 ? 14.781 -3.831 -26.726 1.00 84.56 73 GLY A C 1
ATOM 602 O O . GLY A 1 73 ? 13.803 -3.445 -26.089 1.00 84.56 73 GLY A O 1
ATOM 603 N N . GLU A 1 74 ? 15.267 -5.065 -26.595 1.00 88.12 74 GLU A N 1
ATOM 604 C CA . GLU A 1 74 ? 14.736 -6.030 -25.630 1.00 88.12 74 GLU A CA 1
ATOM 605 C C . GLU A 1 74 ? 15.188 -5.680 -24.204 1.00 88.12 74 GLU A C 1
ATOM 607 O O . GLU A 1 74 ? 16.381 -5.575 -23.917 1.00 88.12 74 GLU A O 1
ATOM 612 N N . VAL A 1 75 ? 14.223 -5.519 -23.296 1.00 88.31 75 VAL A N 1
ATOM 613 C CA . VAL A 1 75 ? 14.471 -5.145 -21.901 1.00 88.31 75 VAL A CA 1
ATOM 614 C C . VAL A 1 75 ? 14.181 -6.324 -20.986 1.00 88.31 75 VAL A C 1
ATOM 616 O O . VAL A 1 75 ? 13.037 -6.751 -20.848 1.00 88.31 75 VAL A O 1
ATOM 619 N N . VAL A 1 76 ? 15.214 -6.796 -20.290 1.00 91.12 76 VAL A N 1
ATOM 620 C CA . VAL A 1 76 ? 15.085 -7.781 -19.211 1.00 91.12 76 VAL A CA 1
ATOM 621 C C . VAL A 1 76 ? 15.237 -7.062 -17.874 1.00 91.12 76 VAL A C 1
ATOM 623 O O . VAL A 1 76 ? 16.275 -6.461 -17.589 1.00 91.12 76 VAL A O 1
ATOM 626 N N . VAL A 1 77 ? 14.191 -7.104 -17.049 1.00 90.81 77 VAL A N 1
ATOM 627 C CA . VAL A 1 77 ? 14.187 -6.552 -15.687 1.00 90.81 77 VAL A CA 1
ATOM 628 C C . VAL A 1 77 ? 13.636 -7.572 -14.702 1.00 90.81 77 VAL A C 1
ATOM 630 O O . VAL A 1 77 ? 12.745 -8.351 -15.036 1.00 90.81 77 VAL A O 1
ATOM 633 N N . ASP A 1 78 ? 14.141 -7.537 -13.470 1.00 94.69 78 ASP A N 1
ATOM 634 C CA . ASP A 1 78 ? 13.498 -8.234 -12.361 1.00 94.69 78 ASP A CA 1
ATOM 635 C C . ASP A 1 78 ? 12.193 -7.507 -12.001 1.00 94.69 78 ASP A C 1
ATOM 637 O O . ASP A 1 78 ? 12.193 -6.338 -11.601 1.00 94.69 78 ASP A O 1
ATOM 641 N N . LEU A 1 79 ? 11.072 -8.204 -12.186 1.00 94.31 79 LEU A N 1
ATOM 642 C CA . LEU A 1 79 ? 9.735 -7.632 -12.083 1.00 94.31 79 LEU A CA 1
ATOM 643 C C . LEU A 1 79 ? 9.408 -7.182 -10.657 1.00 94.31 79 LEU A C 1
ATOM 645 O O . LEU A 1 79 ? 8.769 -6.147 -10.478 1.00 94.31 79 LEU A O 1
ATOM 649 N N . LEU A 1 80 ? 9.839 -7.938 -9.643 1.00 96.62 80 LEU A N 1
ATOM 650 C CA . LEU A 1 80 ? 9.473 -7.660 -8.256 1.00 96.62 80 LEU A CA 1
ATOM 651 C C . LEU A 1 80 ? 10.015 -6.304 -7.766 1.00 96.62 80 LEU A C 1
ATOM 653 O O . LEU A 1 80 ? 9.199 -5.472 -7.358 1.00 96.62 80 LEU A O 1
ATOM 657 N N . PRO A 1 81 ? 11.330 -6.015 -7.817 1.00 96.44 81 PRO A N 1
ATOM 658 C CA . PRO A 1 81 ? 11.851 -4.711 -7.420 1.00 96.44 81 PRO A CA 1
ATOM 659 C C . PRO A 1 81 ? 11.370 -3.595 -8.352 1.00 96.44 81 PRO A C 1
ATOM 661 O O . PRO A 1 81 ? 11.132 -2.480 -7.886 1.00 96.44 81 PRO A O 1
ATOM 664 N N . PHE A 1 82 ? 11.173 -3.888 -9.641 1.00 95.81 82 PHE A N 1
ATOM 665 C CA . PHE A 1 82 ? 10.671 -2.915 -10.605 1.00 95.81 82 PHE A CA 1
ATOM 666 C C . PHE A 1 82 ? 9.260 -2.437 -10.239 1.00 95.81 82 PHE A C 1
ATOM 668 O O . PHE A 1 82 ? 9.061 -1.253 -9.977 1.00 95.81 82 PHE A O 1
ATOM 675 N N . VAL A 1 83 ? 8.295 -3.350 -10.125 1.00 95.69 83 VAL A N 1
ATOM 676 C CA . VAL A 1 83 ? 6.908 -3.006 -9.776 1.00 95.69 83 VAL A CA 1
ATOM 677 C C . VAL A 1 83 ? 6.818 -2.454 -8.354 1.00 95.69 83 VAL A C 1
ATOM 679 O O . VAL A 1 83 ? 6.071 -1.504 -8.121 1.00 95.69 83 VAL A O 1
ATOM 682 N N . THR A 1 84 ? 7.606 -2.982 -7.409 1.00 97.12 84 THR A N 1
ATOM 683 C CA . THR A 1 84 ? 7.625 -2.479 -6.023 1.00 97.12 84 THR A CA 1
ATOM 684 C C . THR A 1 84 ? 8.030 -1.008 -5.968 1.00 97.12 84 THR A C 1
ATOM 686 O O . THR A 1 84 ? 7.393 -0.240 -5.252 1.00 97.12 84 THR A O 1
ATOM 689 N N . LYS A 1 85 ? 9.028 -0.588 -6.758 1.00 96.38 85 LYS A N 1
ATOM 690 C CA . LYS A 1 85 ? 9.458 0.815 -6.838 1.00 96.38 85 LYS A CA 1
ATOM 691 C C . LYS A 1 85 ? 8.315 1.738 -7.270 1.00 96.38 85 LYS A C 1
ATOM 693 O O . LYS A 1 85 ? 8.023 2.702 -6.573 1.00 96.38 85 LYS A O 1
ATOM 698 N N . TYR A 1 86 ? 7.651 1.435 -8.384 1.00 96.88 86 TYR A N 1
ATOM 699 C CA . TYR A 1 86 ? 6.575 2.293 -8.897 1.00 96.88 86 TYR A CA 1
ATOM 700 C C . TYR A 1 86 ? 5.301 2.213 -8.048 1.00 96.88 86 TYR A C 1
ATOM 702 O O . TYR A 1 86 ? 4.602 3.210 -7.896 1.00 96.88 86 TYR A O 1
ATOM 710 N N . THR A 1 87 ? 5.037 1.067 -7.412 1.00 96.81 87 THR A N 1
ATOM 711 C CA . THR A 1 87 ? 3.958 0.937 -6.419 1.00 96.81 87 THR A CA 1
ATOM 712 C C . THR A 1 87 ? 4.232 1.804 -5.190 1.00 96.81 87 THR A C 1
ATOM 714 O O . THR A 1 87 ? 3.318 2.446 -4.682 1.00 96.81 87 THR A O 1
ATOM 717 N N . LEU A 1 88 ? 5.483 1.861 -4.721 1.00 96.81 88 LEU A N 1
ATOM 718 C CA . LEU A 1 88 ? 5.865 2.713 -3.597 1.00 96.81 88 LEU A CA 1
ATOM 719 C C . LEU A 1 88 ? 5.697 4.196 -3.943 1.00 96.81 88 LEU A C 1
ATOM 721 O O . LEU A 1 88 ? 5.043 4.897 -3.183 1.00 96.81 88 LEU A O 1
ATOM 725 N N . ASN A 1 89 ? 6.193 4.639 -5.103 1.00 95.31 89 ASN A N 1
ATOM 726 C CA . ASN A 1 89 ? 6.006 6.018 -5.579 1.00 95.31 89 ASN A CA 1
ATOM 727 C C . ASN A 1 89 ? 4.529 6.397 -5.763 1.00 95.31 89 ASN A C 1
ATOM 729 O O . ASN A 1 89 ? 4.156 7.560 -5.706 1.00 95.31 89 ASN A O 1
ATOM 733 N N . THR A 1 90 ? 3.687 5.406 -6.047 1.00 95.25 90 THR A N 1
ATOM 734 C CA . THR A 1 90 ? 2.248 5.605 -6.203 1.00 95.25 90 THR A CA 1
ATOM 735 C C . THR A 1 90 ? 1.553 5.836 -4.853 1.00 95.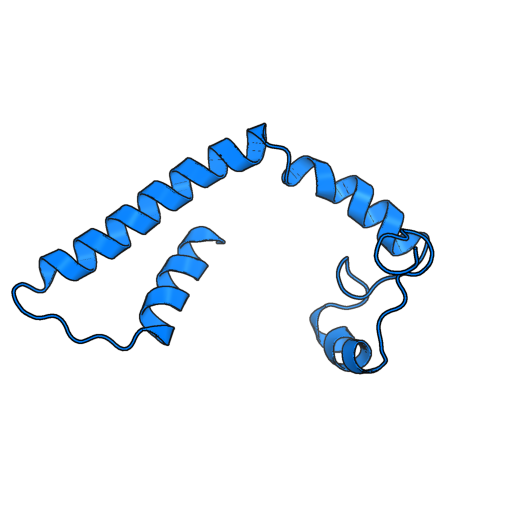25 90 THR A C 1
ATOM 737 O O . THR A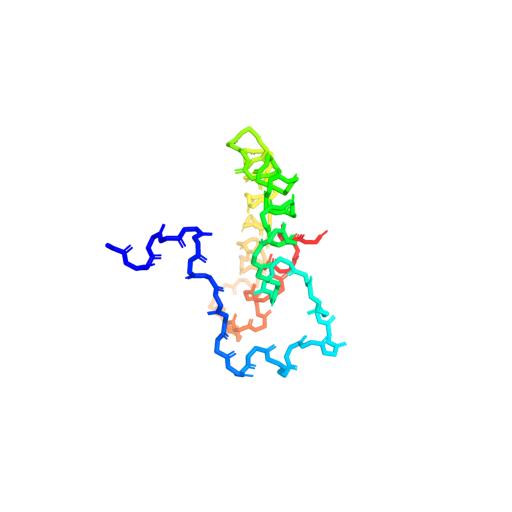 1 90 ? 0.537 6.526 -4.783 1.00 95.25 90 THR A O 1
ATOM 740 N N . ILE A 1 91 ? 2.066 5.228 -3.780 1.00 92.75 91 ILE A N 1
ATOM 741 C CA . ILE A 1 91 ? 1.464 5.261 -2.439 1.00 92.75 91 ILE A CA 1
ATOM 742 C C . ILE A 1 91 ? 2.054 6.384 -1.565 1.0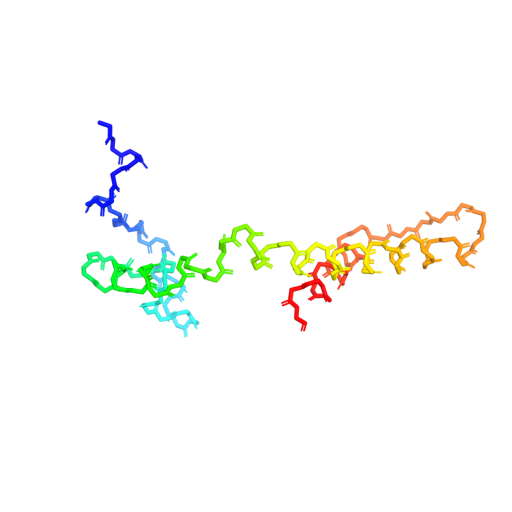0 92.75 91 ILE A C 1
ATOM 744 O O . ILE A 1 91 ? 1.358 6.864 -0.665 1.00 92.75 91 ILE A O 1
ATOM 748 N N . CYS A 1 92 ? 3.313 6.772 -1.791 1.00 84.75 92 CYS A N 1
ATOM 749 C CA . CYS A 1 92 ? 4.092 7.710 -0.975 1.00 84.75 92 CYS A CA 1
ATOM 750 C C . CYS A 1 92 ? 4.584 8.902 -1.794 1.00 84.75 92 CYS A C 1
ATOM 752 O O . CYS A 1 92 ? 4.458 10.032 -1.272 1.00 84.75 92 CYS A O 1
#

Sequence (92 aa):
IILSSQKHISKGEIYSFLHPWFGTGLLTSTGQKWQTRRKILTPAFHFNVLREFAEIFDQEGRRMVDHLNEKGGEVVVDLLPFVTKYTLNTIC

Organism: NCBI:txid1563983